Protein AF-A0A1M3BFZ7-F1 (afdb_monomer)

Structure (mmCIF, N/CA/C/O backbone):
data_AF-A0A1M3BFZ7-F1
#
_entry.id   AF-A0A1M3BFZ7-F1
#
loop_
_atom_site.group_PDB
_atom_site.id
_atom_site.type_symbol
_atom_site.label_atom_id
_atom_site.label_alt_id
_atom_site.label_comp_id
_atom_site.label_asym_id
_atom_site.label_entity_id
_atom_site.label_seq_id
_atom_site.pdbx_PDB_ins_code
_atom_site.Cartn_x
_atom_site.Cartn_y
_atom_site.Cartn_z
_atom_site.occupancy
_atom_site.B_iso_or_equiv
_atom_site.auth_seq_id
_atom_site.auth_comp_id
_atom_site.auth_asym_id
_atom_site.auth_atom_id
_atom_site.pdbx_PDB_model_num
ATOM 1 N N . ARG A 1 1 ? 10.082 26.005 -21.764 1.00 40.81 1 ARG A N 1
ATOM 2 C CA . ARG A 1 1 ? 9.201 24.946 -21.207 1.00 40.81 1 ARG A CA 1
ATOM 3 C C . ARG A 1 1 ? 9.439 24.890 -19.702 1.00 40.81 1 ARG A C 1
ATOM 5 O O . ARG A 1 1 ? 10.528 24.507 -19.301 1.00 40.81 1 ARG A O 1
ATOM 12 N N . ARG A 1 2 ? 8.501 25.383 -18.883 1.00 34.00 2 ARG A N 1
ATOM 13 C CA . ARG A 1 2 ? 8.658 25.420 -17.419 1.00 34.00 2 ARG A CA 1
ATOM 14 C C . ARG A 1 2 ? 8.640 23.990 -16.879 1.00 34.00 2 ARG A C 1
ATOM 16 O O . ARG A 1 2 ? 7.685 23.258 -17.112 1.00 34.00 2 ARG A O 1
ATOM 23 N N . SER A 1 3 ? 9.724 23.614 -16.208 1.00 42.06 3 SER A N 1
ATOM 24 C CA . SER A 1 3 ? 9.831 22.397 -15.410 1.00 42.06 3 SER A CA 1
ATOM 25 C C . SER A 1 3 ? 8.691 22.376 -14.396 1.00 42.06 3 SER A C 1
ATOM 27 O O . SER A 1 3 ? 8.677 23.177 -13.463 1.00 42.06 3 SER A O 1
ATOM 29 N N . ILE A 1 4 ? 7.732 21.474 -14.592 1.00 44.31 4 ILE A N 1
ATOM 30 C CA . ILE A 1 4 ? 6.738 21.133 -13.578 1.00 44.31 4 ILE A CA 1
ATOM 31 C C . ILE A 1 4 ? 7.510 20.354 -12.506 1.00 44.31 4 ILE A C 1
ATOM 33 O O . ILE A 1 4 ? 7.752 19.156 -12.645 1.00 44.31 4 ILE A O 1
ATOM 37 N N . GLY A 1 5 ? 8.013 21.060 -11.493 1.00 44.28 5 GLY A N 1
ATOM 38 C CA . GLY A 1 5 ? 8.646 20.438 -10.333 1.00 44.28 5 GLY A CA 1
ATOM 39 C C . GLY A 1 5 ? 7.666 19.506 -9.618 1.00 44.28 5 GLY A C 1
ATOM 40 O O . GLY A 1 5 ? 6.473 19.798 -9.611 1.00 44.28 5 GLY A O 1
ATOM 41 N N . ALA A 1 6 ? 8.192 18.406 -9.058 1.00 53.94 6 ALA A N 1
ATOM 42 C CA . ALA A 1 6 ? 7.614 17.427 -8.111 1.00 53.94 6 ALA A CA 1
ATOM 43 C C . ALA A 1 6 ? 6.190 16.863 -8.342 1.00 53.94 6 ALA A C 1
ATOM 45 O O . ALA A 1 6 ? 5.826 15.870 -7.722 1.00 53.94 6 ALA A O 1
ATOM 46 N N . THR A 1 7 ? 5.395 17.428 -9.242 1.00 63.97 7 THR A N 1
ATOM 47 C CA . THR A 1 7 ? 3.999 17.070 -9.471 1.00 63.97 7 THR A CA 1
ATOM 48 C C . THR A 1 7 ? 3.962 15.966 -10.513 1.00 63.97 7 THR A C 1
ATOM 50 O O . THR A 1 7 ? 4.558 16.087 -11.590 1.00 63.97 7 THR A O 1
ATOM 53 N N . ARG A 1 8 ? 3.300 14.858 -10.180 1.00 74.88 8 ARG A N 1
ATOM 54 C CA . ARG A 1 8 ? 3.111 13.748 -11.110 1.00 74.88 8 ARG A CA 1
ATOM 55 C C . ARG A 1 8 ? 2.269 14.241 -12.286 1.00 74.88 8 ARG A C 1
ATOM 57 O O . ARG A 1 8 ? 1.226 14.854 -12.087 1.00 74.88 8 ARG A O 1
ATOM 64 N N . ASN A 1 9 ? 2.727 14.012 -13.518 1.00 86.31 9 ASN A N 1
ATOM 65 C CA . ASN A 1 9 ? 1.837 14.170 -14.667 1.00 86.31 9 ASN A CA 1
ATOM 66 C C . ASN A 1 9 ? 0.818 13.020 -14.590 1.00 86.31 9 ASN A C 1
ATOM 68 O O . ASN A 1 9 ? 1.262 11.872 -14.693 1.00 86.31 9 ASN A O 1
ATOM 72 N N . PRO A 1 10 ? -0.496 13.288 -14.457 1.00 85.75 10 PRO A N 1
ATOM 73 C CA . PRO A 1 10 ? -1.494 12.240 -14.246 1.00 85.75 10 PRO A CA 1
ATOM 74 C C . PRO A 1 10 ? -1.490 11.164 -15.337 1.00 85.75 10 PRO A C 1
ATOM 76 O O . PRO A 1 10 ? -1.639 9.982 -15.045 1.00 85.75 10 PRO A O 1
ATOM 79 N N . ALA A 1 11 ? -1.255 11.550 -16.596 1.00 87.31 11 ALA A N 1
ATOM 80 C CA . ALA A 1 11 ? -1.218 10.604 -17.711 1.00 87.31 11 ALA A CA 1
ATOM 81 C C . ALA A 1 11 ? -0.006 9.664 -17.623 1.00 87.31 11 ALA A C 1
ATOM 83 O O . ALA A 1 11 ? -0.121 8.460 -17.842 1.00 87.31 11 ALA A O 1
ATOM 84 N N . SER A 1 12 ? 1.163 10.204 -17.273 1.00 88.88 12 SER A N 1
ATOM 85 C CA . SER A 1 12 ? 2.378 9.405 -17.097 1.00 88.88 12 SER A CA 1
ATOM 86 C C . SER A 1 12 ? 2.302 8.525 -15.853 1.00 88.88 12 SER A C 1
ATOM 88 O O . SER A 1 12 ? 2.767 7.391 -15.883 1.00 88.88 12 SER A O 1
ATOM 90 N N . GLU A 1 13 ? 1.717 9.032 -14.771 1.00 91.31 13 GLU A N 1
ATOM 91 C CA . GLU A 1 13 ? 1.480 8.259 -13.556 1.00 91.31 13 GLU A CA 1
ATOM 92 C C . GLU A 1 13 ? 0.566 7.065 -13.832 1.00 91.31 13 GLU A C 1
ATOM 94 O O . GLU A 1 13 ? 0.951 5.930 -13.555 1.00 91.31 13 GLU A O 1
ATOM 99 N N . ALA A 1 14 ? -0.587 7.302 -14.463 1.00 90.88 14 ALA A N 1
ATOM 100 C CA . ALA A 1 14 ? -1.514 6.245 -14.846 1.00 90.88 14 ALA A CA 1
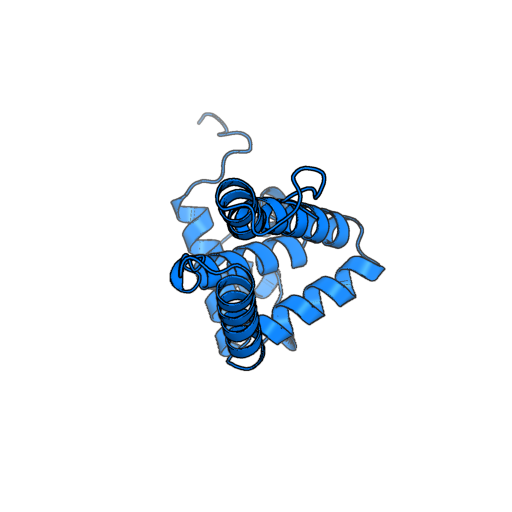ATOM 101 C C . ALA A 1 14 ? -0.856 5.211 -15.775 1.00 90.88 14 ALA A C 1
ATOM 103 O O . ALA A 1 14 ? -1.015 4.010 -15.564 1.00 90.88 14 ALA A O 1
ATOM 104 N N . ALA A 1 15 ? -0.061 5.654 -16.757 1.00 93.38 15 ALA A N 1
ATOM 105 C CA . ALA A 1 15 ? 0.661 4.755 -17.658 1.00 93.38 15 ALA A CA 1
ATOM 106 C C . ALA A 1 15 ? 1.687 3.876 -16.922 1.00 93.38 15 ALA A C 1
ATOM 108 O O . ALA A 1 15 ? 1.803 2.685 -17.216 1.00 93.38 15 ALA A O 1
ATOM 109 N N . ILE A 1 16 ? 2.417 4.436 -15.952 1.00 95.62 16 ILE A N 1
ATOM 110 C CA . ILE A 1 16 ? 3.403 3.690 -15.161 1.00 95.62 16 ILE A CA 1
ATOM 111 C C . ILE A 1 16 ? 2.710 2.700 -14.221 1.00 95.62 16 ILE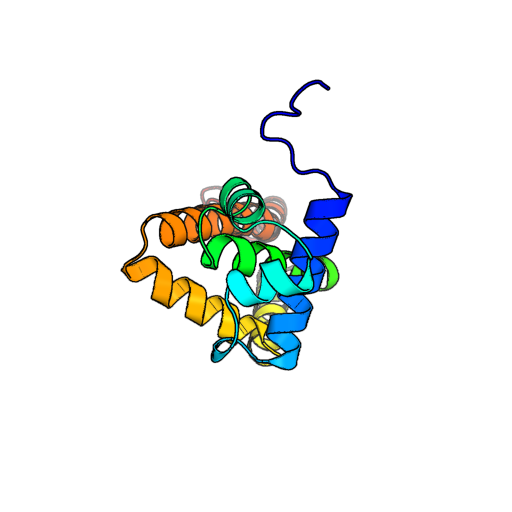 A C 1
ATOM 113 O O . ILE A 1 16 ? 3.141 1.550 -14.144 1.00 95.62 16 ILE A O 1
ATOM 117 N N . LEU A 1 17 ? 1.621 3.099 -13.559 1.00 94.88 17 LEU A N 1
ATOM 118 C CA . LEU A 1 17 ? 0.846 2.205 -12.694 1.00 94.88 17 LEU A CA 1
ATOM 119 C C . LEU A 1 17 ? 0.213 1.056 -13.488 1.00 94.88 17 LEU A C 1
ATOM 121 O O . LEU A 1 17 ? 0.332 -0.096 -13.077 1.00 94.88 17 LEU A O 1
ATOM 125 N N . ALA A 1 18 ? -0.370 1.337 -14.657 1.00 94.44 18 ALA A N 1
ATOM 126 C CA . ALA A 1 18 ? -0.926 0.312 -15.541 1.00 94.44 18 ALA A CA 1
ATOM 127 C C . ALA A 1 18 ? 0.157 -0.651 -16.061 1.00 94.44 18 ALA A C 1
ATOM 129 O O . ALA A 1 18 ? -0.045 -1.864 -16.118 1.00 94.44 18 ALA A O 1
ATOM 130 N N . ALA A 1 19 ? 1.339 -0.132 -16.405 1.00 96.50 19 ALA A N 1
ATOM 131 C CA . ALA A 1 19 ? 2.470 -0.960 -16.804 1.00 96.50 19 ALA A CA 1
ATOM 132 C C . ALA A 1 19 ? 2.977 -1.841 -15.654 1.00 96.50 19 ALA A C 1
ATOM 134 O O . ALA A 1 19 ? 3.263 -3.017 -15.870 1.00 96.50 19 ALA A O 1
ATOM 135 N N . ALA A 1 20 ? 3.070 -1.294 -14.442 1.00 95.88 20 ALA A N 1
ATOM 136 C CA . ALA A 1 20 ? 3.466 -2.029 -13.247 1.00 95.88 20 ALA A CA 1
ATOM 137 C C . ALA A 1 20 ? 2.471 -3.145 -12.913 1.00 95.88 20 ALA A C 1
ATOM 139 O O . ALA A 1 20 ? 2.870 -4.285 -12.680 1.00 95.88 20 ALA A O 1
ATOM 140 N N . GLU A 1 21 ? 1.178 -2.846 -12.968 1.00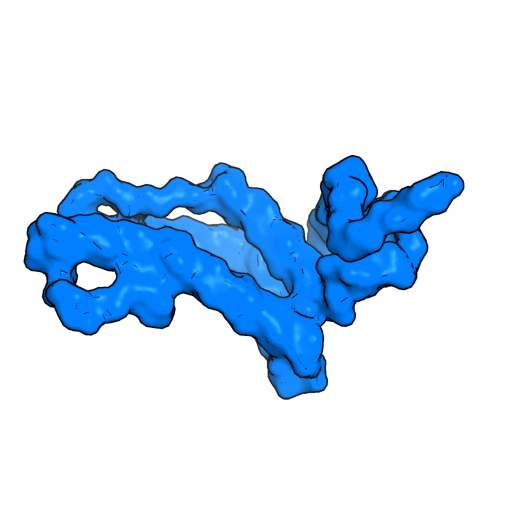 93.56 21 GLU A N 1
ATOM 141 C CA . GLU A 1 21 ? 0.123 -3.840 -12.821 1.00 93.56 21 GLU A CA 1
ATOM 142 C C . GLU A 1 21 ? 0.244 -4.963 -13.855 1.00 93.56 21 GLU A C 1
ATOM 144 O O . GLU A 1 21 ? 0.239 -6.135 -13.479 1.00 93.56 21 GLU A O 1
ATOM 149 N N . ALA A 1 22 ? 0.417 -4.627 -15.133 1.00 94.00 22 ALA A N 1
ATOM 150 C CA . ALA A 1 22 ? 0.557 -5.629 -16.181 1.00 94.00 22 ALA A CA 1
ATOM 151 C C . ALA A 1 22 ? 1.798 -6.514 -15.980 1.00 94.00 22 ALA A C 1
ATOM 153 O O . ALA A 1 22 ? 1.698 -7.732 -16.085 1.00 94.00 22 ALA A O 1
ATOM 154 N N . VAL A 1 23 ? 2.946 -5.934 -15.612 1.00 95.25 23 VAL A N 1
ATOM 155 C CA . VAL A 1 23 ? 4.162 -6.705 -15.290 1.00 95.25 23 VAL A CA 1
ATOM 156 C C . VAL A 1 23 ? 3.912 -7.668 -14.129 1.00 95.25 23 VAL A C 1
ATOM 158 O O . VAL A 1 23 ? 4.358 -8.812 -14.182 1.00 95.25 23 VAL A O 1
ATOM 161 N N . LEU A 1 24 ? 3.189 -7.223 -13.099 1.00 93.12 24 LEU A N 1
ATOM 162 C CA . LEU A 1 24 ? 2.860 -8.043 -11.937 1.00 93.12 24 LEU A CA 1
ATOM 163 C C . LEU A 1 24 ? 1.893 -9.188 -12.279 1.00 93.12 24 LEU A C 1
ATOM 165 O O . LEU A 1 24 ? 2.010 -10.267 -11.704 1.00 93.12 24 LEU A O 1
ATOM 169 N N . VAL A 1 25 ? 0.933 -8.957 -13.178 1.00 90.56 25 VAL A N 1
ATOM 170 C CA . VAL A 1 25 ? -0.013 -9.987 -13.641 1.00 90.56 25 VAL A CA 1
ATOM 171 C C . VAL A 1 25 ? 0.680 -11.004 -14.547 1.00 90.56 25 VAL A C 1
ATOM 173 O O . VAL A 1 25 ? 0.482 -12.199 -14.368 1.00 90.56 25 VAL A O 1
ATOM 176 N N . GLU A 1 26 ? 1.510 -10.542 -15.483 1.00 92.81 26 GLU A N 1
ATOM 177 C CA . GLU A 1 26 ? 2.175 -11.397 -16.474 1.00 92.81 26 GLU A CA 1
ATOM 178 C C . GLU A 1 26 ? 3.317 -12.224 -15.865 1.00 92.81 26 GLU A C 1
ATOM 180 O O . GLU A 1 26 ? 3.461 -13.399 -16.184 1.00 92.81 26 GLU A O 1
ATOM 185 N N . ASN A 1 27 ? 4.122 -11.628 -14.978 1.00 90.62 27 ASN A N 1
ATOM 186 C CA . ASN A 1 27 ? 5.381 -12.229 -14.512 1.00 90.62 27 ASN A CA 1
ATOM 187 C C . ASN A 1 27 ? 5.407 -12.516 -13.001 1.00 90.62 27 ASN A C 1
ATOM 189 O O . ASN A 1 27 ? 6.417 -12.981 -12.464 1.00 90.62 27 ASN A O 1
ATOM 193 N N . GLY A 1 28 ? 4.319 -12.211 -12.290 1.00 90.06 28 GLY A N 1
ATOM 194 C CA . GLY A 1 28 ? 4.256 -12.325 -10.838 1.00 90.06 28 GLY A CA 1
ATOM 195 C C . GLY A 1 28 ? 5.217 -11.377 -10.112 1.00 90.06 28 GLY A C 1
ATOM 196 O O . GLY A 1 28 ? 5.866 -10.511 -10.697 1.00 90.06 28 GLY A O 1
ATOM 197 N N . ILE A 1 29 ? 5.319 -11.548 -8.790 1.00 92.44 29 ILE A N 1
ATOM 198 C CA . ILE A 1 29 ? 6.191 -10.707 -7.956 1.00 92.44 29 ILE A CA 1
ATOM 199 C C . ILE A 1 29 ? 7.684 -10.958 -8.216 1.00 92.44 29 ILE A C 1
ATOM 201 O O . ILE A 1 29 ? 8.483 -10.036 -8.095 1.00 92.44 29 ILE A O 1
ATOM 205 N N . GLY A 1 30 ? 8.062 -12.185 -8.596 1.00 90.06 30 GLY A N 1
ATOM 206 C CA . GLY A 1 30 ? 9.456 -12.552 -8.868 1.00 90.06 30 GLY A CA 1
ATOM 207 C C . GLY A 1 30 ? 10.015 -11.921 -10.146 1.00 90.06 30 GLY A C 1
ATOM 208 O O . GLY A 1 30 ? 11.198 -11.607 -10.198 1.00 90.06 30 GLY A O 1
ATOM 209 N N . GLY A 1 31 ? 9.166 -11.688 -11.153 1.00 90.38 31 GLY A N 1
ATOM 210 C CA . GLY A 1 31 ? 9.541 -11.009 -12.397 1.00 90.38 31 GLY A CA 1
ATOM 211 C C . GLY A 1 31 ? 9.317 -9.493 -12.388 1.00 90.38 31 GLY A C 1
ATOM 212 O O . GLY A 1 31 ? 9.490 -8.844 -13.420 1.00 90.38 31 GLY A O 1
ATOM 213 N N . PHE A 1 32 ? 8.904 -8.913 -11.258 1.00 95.50 32 PHE A N 1
ATOM 214 C CA . PHE A 1 32 ? 8.639 -7.482 -11.159 1.00 95.50 32 PHE A CA 1
ATOM 215 C C . PHE A 1 32 ? 9.934 -6.686 -10.954 1.00 95.50 32 PHE A C 1
ATOM 217 O O . PHE A 1 32 ? 10.632 -6.872 -9.959 1.00 95.50 32 PHE A O 1
ATOM 224 N N . SER A 1 33 ? 10.215 -5.741 -11.855 1.00 96.00 33 SER A N 1
ATOM 225 C CA . SER A 1 33 ? 11.349 -4.817 -11.742 1.00 96.00 33 SER A CA 1
ATOM 226 C C . SER A 1 33 ? 11.026 -3.437 -12.311 1.00 96.00 33 SER A C 1
ATOM 228 O O . SER A 1 33 ? 10.193 -3.297 -13.211 1.00 96.00 33 SER A O 1
ATOM 230 N N . ILE A 1 34 ? 11.719 -2.402 -11.825 1.00 96.88 34 ILE A N 1
ATOM 231 C CA . ILE A 1 34 ? 11.576 -1.034 -12.349 1.00 96.88 34 ILE A CA 1
ATOM 232 C C . ILE A 1 34 ? 11.975 -0.968 -13.829 1.00 96.88 34 ILE A C 1
ATOM 234 O O . ILE A 1 34 ? 11.374 -0.218 -14.591 1.00 96.88 34 ILE A O 1
ATOM 238 N N . GLU A 1 35 ? 12.936 -1.776 -14.268 1.00 96.50 35 GLU A N 1
ATOM 239 C CA . GLU A 1 35 ? 13.349 -1.914 -15.665 1.00 96.50 35 GLU A CA 1
ATOM 240 C C . GLU A 1 35 ? 12.213 -2.445 -16.542 1.00 96.50 35 GLU A C 1
ATOM 242 O O . GLU A 1 35 ? 11.944 -1.891 -17.612 1.00 96.50 35 GLU A O 1
ATOM 247 N N . ALA A 1 36 ? 11.528 -3.503 -16.093 1.00 97.00 36 ALA A N 1
ATOM 248 C CA . ALA A 1 36 ? 10.396 -4.073 -16.814 1.00 97.00 36 ALA A CA 1
ATOM 249 C C . ALA A 1 36 ? 9.253 -3.057 -16.931 1.00 97.00 36 ALA A C 1
ATOM 251 O O . ALA A 1 36 ? 8.689 -2.887 -18.015 1.00 97.00 36 ALA A O 1
ATOM 252 N N . VAL A 1 37 ? 8.973 -2.324 -15.847 1.00 97.44 37 VAL A N 1
ATOM 253 C CA . VAL A 1 37 ? 7.967 -1.255 -15.842 1.00 97.44 37 VAL A CA 1
ATOM 254 C C . VAL A 1 37 ? 8.368 -0.104 -16.761 1.00 97.44 37 VAL A C 1
ATOM 256 O O . VAL A 1 37 ? 7.566 0.305 -17.593 1.00 97.44 37 VAL A O 1
ATOM 259 N N . ALA A 1 38 ? 9.604 0.390 -16.670 1.00 96.56 38 ALA A N 1
ATOM 260 C CA . ALA A 1 38 ? 10.128 1.470 -17.508 1.00 96.56 38 ALA A CA 1
ATOM 261 C C . ALA A 1 38 ? 9.996 1.144 -18.998 1.00 96.56 38 ALA A C 1
ATOM 263 O O . ALA A 1 38 ? 9.465 1.943 -19.774 1.00 96.56 38 ALA A O 1
ATOM 264 N N . ARG A 1 39 ? 10.412 -0.068 -19.382 1.00 96.62 39 ARG A N 1
ATOM 265 C CA . ARG A 1 39 ? 10.311 -0.573 -20.753 1.00 96.62 39 ARG A CA 1
ATOM 266 C C . ARG A 1 39 ? 8.862 -0.614 -21.232 1.00 96.62 39 ARG A C 1
ATOM 268 O O . ARG A 1 39 ? 8.583 -0.173 -22.343 1.00 96.62 39 ARG A O 1
ATOM 275 N N . ARG A 1 40 ? 7.940 -1.108 -20.401 1.00 96.62 40 ARG A N 1
ATOM 276 C CA . ARG A 1 40 ? 6.522 -1.230 -20.765 1.00 96.62 40 ARG A CA 1
ATOM 277 C C . ARG A 1 40 ? 5.801 0.119 -20.811 1.00 96.62 40 ARG A C 1
ATOM 279 O O . ARG A 1 40 ? 5.060 0.373 -21.753 1.00 96.62 40 ARG A O 1
ATOM 286 N N . ALA A 1 41 ? 6.052 0.993 -19.841 1.00 95.56 41 ALA A N 1
ATOM 287 C CA . ALA A 1 41 ? 5.466 2.332 -19.761 1.00 95.56 41 ALA A CA 1
ATOM 288 C C . ALA A 1 41 ? 6.083 3.326 -20.759 1.00 95.56 41 ALA A C 1
ATOM 290 O O . ALA A 1 41 ? 5.597 4.449 -20.875 1.00 95.56 41 ALA A O 1
ATOM 291 N N . ARG A 1 42 ? 7.180 2.947 -21.438 1.00 94.38 42 ARG A N 1
ATOM 292 C CA . ARG A 1 42 ? 8.027 3.850 -22.238 1.00 94.38 42 ARG A CA 1
ATOM 293 C C . ARG A 1 42 ? 8.460 5.082 -21.431 1.00 94.38 42 ARG A C 1
ATOM 295 O O . ARG A 1 42 ? 8.527 6.194 -21.950 1.00 94.38 42 ARG A O 1
ATOM 302 N N . ALA A 1 43 ? 8.749 4.870 -20.148 1.00 94.38 43 ALA A N 1
ATOM 303 C CA . ALA A 1 43 ? 9.169 5.901 -19.210 1.00 94.38 43 ALA A CA 1
ATOM 304 C C . ALA A 1 43 ? 10.648 5.720 -18.854 1.00 94.38 43 ALA A C 1
ATOM 306 O O . ALA A 1 43 ? 11.139 4.600 -18.729 1.00 94.38 43 ALA A O 1
ATOM 307 N N . GLY A 1 44 ? 11.371 6.820 -18.650 1.00 94.56 44 GLY A N 1
ATOM 308 C CA . GLY A 1 44 ? 12.743 6.747 -18.154 1.00 94.56 44 GLY A CA 1
ATOM 309 C C . GLY A 1 44 ? 12.775 6.287 -16.694 1.00 94.56 44 GLY A C 1
ATOM 310 O O . GLY A 1 44 ? 12.007 6.793 -15.874 1.00 94.56 44 GLY A O 1
ATOM 311 N N . LYS A 1 45 ? 13.716 5.403 -16.332 1.00 94.81 45 LYS A N 1
ATOM 312 C CA . LYS A 1 45 ? 13.953 5.019 -14.925 1.00 94.81 45 LYS A CA 1
ATOM 313 C C . LYS A 1 45 ? 14.079 6.232 -13.985 1.00 94.81 45 LYS A C 1
ATOM 315 O O . LYS A 1 45 ? 13.437 6.202 -12.938 1.00 94.81 45 LYS A O 1
ATOM 320 N N . PRO A 1 46 ? 14.793 7.327 -14.339 1.00 93.94 46 PRO A N 1
ATOM 321 C CA . PRO A 1 46 ? 14.852 8.515 -13.483 1.00 93.94 46 PRO A CA 1
ATOM 322 C C . PRO A 1 46 ? 13.482 9.157 -13.227 1.00 93.94 46 PRO A C 1
ATOM 324 O O . PRO A 1 46 ? 13.242 9.693 -12.152 1.00 93.94 4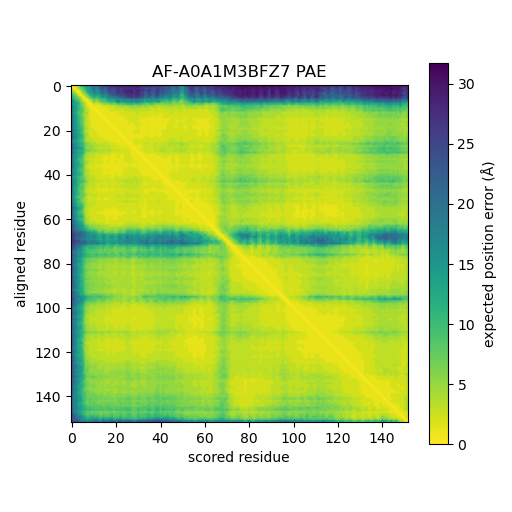6 PRO A O 1
ATOM 327 N N . THR A 1 47 ? 12.559 9.090 -14.193 1.00 91.62 47 THR A N 1
ATOM 328 C CA . THR A 1 47 ? 11.182 9.578 -14.018 1.00 91.62 47 THR A CA 1
ATOM 329 C C . THR A 1 47 ? 10.416 8.731 -13.009 1.00 91.62 47 THR A C 1
ATOM 331 O O . THR A 1 47 ? 9.720 9.296 -12.171 1.00 91.62 47 THR A O 1
ATOM 334 N N . ILE A 1 48 ? 10.580 7.404 -13.058 1.00 94.75 48 ILE A N 1
ATOM 335 C CA . ILE A 1 48 ? 9.952 6.485 -12.102 1.00 94.75 48 ILE A CA 1
ATOM 336 C C . ILE A 1 48 ? 10.527 6.711 -10.704 1.00 94.75 48 ILE A C 1
ATOM 338 O O . ILE A 1 48 ? 9.763 6.989 -9.789 1.00 94.75 48 ILE A O 1
ATOM 342 N N . TYR A 1 49 ? 11.853 6.695 -10.537 1.00 93.94 49 TYR A N 1
ATOM 343 C CA . TYR A 1 49 ? 12.477 6.884 -9.221 1.00 93.94 49 TYR A CA 1
ATOM 344 C C . TYR A 1 49 ? 12.163 8.238 -8.581 1.00 93.94 49 TYR A C 1
ATOM 346 O O . TYR A 1 49 ? 12.043 8.335 -7.364 1.00 93.94 49 TYR A O 1
ATOM 354 N N . ARG A 1 50 ? 11.963 9.284 -9.391 1.00 90.69 50 ARG A N 1
ATOM 355 C CA . ARG A 1 50 ? 11.542 10.598 -8.892 1.00 90.69 50 ARG A CA 1
ATOM 356 C C . ARG A 1 50 ? 10.169 10.566 -8.211 1.00 90.69 50 ARG A C 1
ATOM 358 O O . ARG A 1 50 ? 9.924 11.378 -7.328 1.00 90.69 50 ARG A O 1
ATOM 365 N N . TRP A 1 51 ? 9.261 9.693 -8.646 1.00 91.69 51 TRP A N 1
ATOM 366 C CA . TRP A 1 51 ? 7.901 9.586 -8.098 1.00 91.69 51 TRP A CA 1
ATOM 367 C C . TRP A 1 51 ? 7.729 8.414 -7.132 1.00 91.69 51 TRP A C 1
ATOM 369 O O . TRP A 1 51 ? 6.890 8.491 -6.235 1.00 91.69 51 TRP A O 1
ATOM 379 N N . TRP A 1 52 ? 8.528 7.365 -7.309 1.00 95.62 52 TRP A N 1
ATOM 380 C CA . TRP A 1 52 ? 8.575 6.163 -6.489 1.00 95.62 52 TRP A CA 1
ATOM 381 C C . TRP A 1 52 ? 10.035 5.867 -6.141 1.00 95.62 52 TRP A C 1
ATOM 383 O O . TRP A 1 52 ? 10.719 5.188 -6.909 1.00 95.62 52 TRP A O 1
ATOM 393 N N . PRO A 1 53 ? 10.531 6.364 -4.996 1.00 93.69 53 PRO A N 1
ATOM 394 C CA . PRO A 1 53 ? 11.950 6.273 -4.644 1.00 93.69 53 PRO A CA 1
ATOM 395 C C . PRO A 1 53 ? 12.442 4.831 -4.453 1.00 93.69 53 PRO A C 1
ATOM 397 O O . PRO A 1 53 ? 13.641 4.583 -4.481 1.00 93.69 53 PRO A O 1
ATOM 400 N N . SER A 1 54 ? 11.531 3.866 -4.310 1.00 95.62 54 SER A N 1
ATOM 401 C CA . SER A 1 54 ? 11.841 2.441 -4.227 1.00 95.62 54 SER A CA 1
ATOM 402 C C . SER A 1 54 ? 10.855 1.605 -5.045 1.00 95.62 54 SER A C 1
ATOM 404 O O . SER A 1 54 ? 9.723 2.018 -5.314 1.00 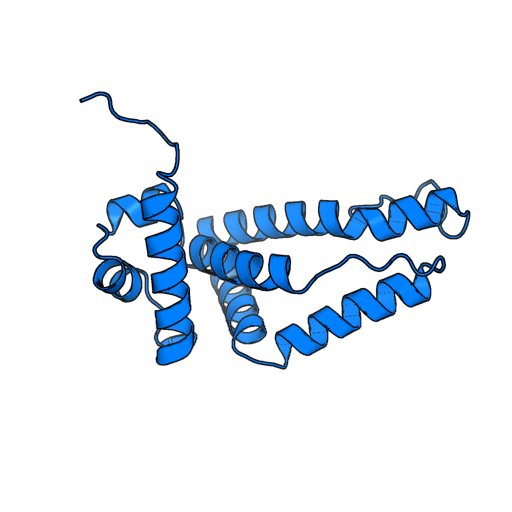95.62 54 SER A O 1
ATOM 406 N N . GLN A 1 55 ? 11.254 0.375 -5.388 1.00 95.88 55 GLN A N 1
ATOM 407 C CA . GLN A 1 55 ? 10.335 -0.609 -5.973 1.00 95.88 55 GLN A CA 1
ATOM 408 C C . GLN A 1 55 ? 9.124 -0.855 -5.061 1.00 95.88 55 GLN A C 1
ATOM 410 O O . GLN A 1 55 ? 8.006 -1.021 -5.546 1.00 95.88 55 GLN A O 1
ATOM 415 N N . ALA A 1 56 ? 9.341 -0.842 -3.742 1.00 96.69 56 ALA A N 1
ATOM 416 C CA . ALA A 1 56 ? 8.286 -0.988 -2.750 1.00 96.69 56 ALA A CA 1
ATOM 417 C C . ALA A 1 56 ? 7.261 0.154 -2.814 1.00 96.69 56 ALA A C 1
ATOM 419 O O . ALA A 1 56 ? 6.066 -0.116 -2.730 1.00 96.69 56 ALA A O 1
ATOM 420 N N . ALA A 1 57 ? 7.698 1.400 -3.030 1.00 96.12 57 ALA A N 1
ATOM 421 C CA . ALA A 1 57 ? 6.792 2.536 -3.186 1.00 96.12 57 ALA A CA 1
ATOM 422 C C . ALA A 1 57 ? 5.851 2.360 -4.390 1.00 96.12 57 ALA A C 1
ATOM 424 O O . ALA A 1 57 ? 4.646 2.553 -4.263 1.00 96.12 57 ALA A O 1
ATOM 425 N N . LEU A 1 58 ? 6.376 1.929 -5.543 1.00 96.25 58 LEU A N 1
ATOM 426 C CA . LEU A 1 58 ? 5.550 1.667 -6.727 1.00 96.25 58 LEU A CA 1
ATOM 427 C C . LEU A 1 58 ? 4.585 0.495 -6.505 1.00 96.25 58 LEU A C 1
ATOM 429 O O . LEU A 1 58 ? 3.412 0.569 -6.866 1.00 96.25 58 LEU A O 1
ATOM 433 N N . LEU A 1 59 ? 5.067 -0.583 -5.885 1.00 95.62 59 LEU A N 1
ATOM 434 C CA . LEU A 1 59 ? 4.247 -1.747 -5.558 1.00 95.62 59 LEU A CA 1
ATOM 435 C C . LEU A 1 59 ? 3.101 -1.405 -4.597 1.00 95.62 59 LEU A C 1
ATOM 437 O O . LEU A 1 59 ? 2.003 -1.935 -4.760 1.00 95.62 59 LEU A O 1
ATOM 441 N N . LEU A 1 60 ? 3.333 -0.527 -3.618 1.00 94.56 60 LEU A N 1
ATOM 442 C CA . LEU A 1 60 ? 2.304 -0.070 -2.683 1.00 94.56 60 LEU A CA 1
ATOM 443 C C . LEU A 1 60 ? 1.233 0.782 -3.370 1.00 94.56 60 LEU A C 1
ATOM 445 O O . LEU A 1 60 ? 0.057 0.591 -3.066 1.00 94.56 60 LEU A O 1
ATOM 449 N N . ASP A 1 61 ? 1.601 1.636 -4.328 1.00 92.38 61 ASP A N 1
ATOM 450 C CA . ASP A 1 61 ? 0.623 2.404 -5.111 1.00 92.38 61 ASP A CA 1
ATOM 451 C C . ASP A 1 61 ? -0.234 1.484 -6.000 1.00 92.38 61 ASP A C 1
ATOM 453 O O . ASP A 1 61 ? -1.459 1.614 -6.014 1.00 92.38 61 ASP A O 1
ATOM 457 N N . VAL A 1 62 ? 0.370 0.490 -6.669 1.00 91.44 62 VAL A N 1
ATOM 458 C CA . VAL A 1 62 ? -0.367 -0.540 -7.438 1.00 91.44 62 VAL A CA 1
ATOM 459 C C . VAL A 1 62 ? -1.274 -1.374 -6.528 1.00 91.44 62 VAL A C 1
ATOM 461 O O . VAL A 1 62 ? -2.405 -1.716 -6.868 1.00 91.44 62 VAL A O 1
ATOM 464 N N . TYR A 1 63 ? -0.798 -1.716 -5.336 1.00 88.25 63 TYR A N 1
ATOM 465 C CA . TYR A 1 63 ? -1.588 -2.448 -4.355 1.00 88.25 63 TYR A CA 1
ATOM 466 C C . TYR A 1 63 ? -2.754 -1.609 -3.813 1.00 88.25 63 TYR A C 1
ATOM 468 O O . TYR A 1 63 ? -3.857 -2.130 -3.635 1.00 88.25 63 TYR A O 1
ATOM 476 N N . HIS A 1 64 ? -2.546 -0.313 -3.576 1.00 83.38 64 HIS A N 1
ATOM 477 C CA . HIS A 1 64 ? -3.588 0.595 -3.109 1.00 83.38 64 HIS A CA 1
ATOM 478 C C . HIS A 1 64 ? -4.636 0.879 -4.196 1.00 83.38 64 HIS A C 1
ATOM 480 O O . HIS A 1 64 ? -5.828 0.867 -3.886 1.00 83.38 64 HIS A O 1
ATOM 486 N N . SER A 1 65 ? -4.243 1.056 -5.463 1.00 77.88 65 SER A N 1
ATOM 487 C CA . SER A 1 65 ? -5.189 1.300 -6.565 1.00 77.88 65 SER A CA 1
ATOM 488 C C . SER A 1 65 ? -6.211 0.164 -6.710 1.00 77.88 65 SER A C 1
ATOM 490 O O . SER A 1 65 ? -7.409 0.427 -6.806 1.00 77.88 65 SER A O 1
ATOM 492 N N . ARG A 1 66 ? -5.773 -1.096 -6.581 1.00 69.94 66 ARG A N 1
ATOM 493 C CA . ARG A 1 66 ? -6.659 -2.276 -6.549 1.00 69.94 66 ARG A CA 1
ATOM 494 C C . ARG A 1 66 ? -7.615 -2.274 -5.360 1.00 69.94 66 ARG A C 1
ATOM 496 O O . ARG A 1 66 ? -8.776 -2.667 -5.477 1.00 69.94 66 ARG A O 1
ATOM 503 N N . LYS A 1 67 ? -7.138 -1.821 -4.199 1.00 63.72 67 LYS A N 1
ATOM 504 C CA . LYS A 1 67 ? -7.941 -1.768 -2.973 1.00 63.72 67 LYS A CA 1
ATOM 505 C C . LYS A 1 67 ? -9.016 -0.696 -3.001 1.00 63.72 67 LYS A C 1
ATOM 507 O O . LYS A 1 67 ? -10.103 -0.964 -2.500 1.00 63.72 67 LYS A O 1
ATOM 512 N N . ARG A 1 68 ? -8.754 0.477 -3.585 1.00 59.59 68 ARG A N 1
ATOM 513 C CA . ARG A 1 68 ?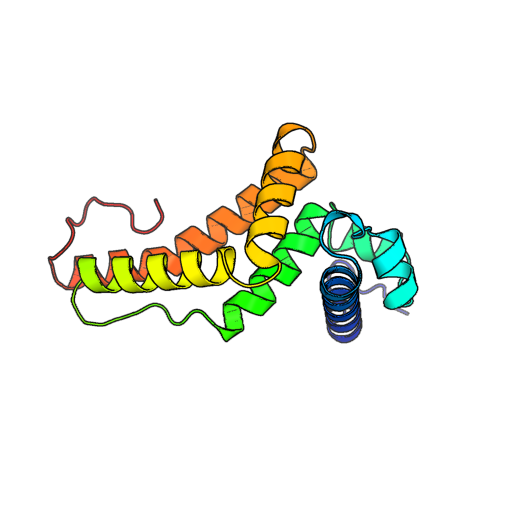 -9.759 1.552 -3.697 1.00 59.59 68 ARG A CA 1
ATOM 514 C C . ARG A 1 68 ? -11.021 1.100 -4.434 1.00 59.59 68 ARG A C 1
ATOM 516 O O . ARG A 1 68 ? -12.097 1.598 -4.140 1.00 59.59 68 ARG A O 1
ATOM 523 N N . VAL A 1 69 ? -10.894 0.134 -5.344 1.00 52.88 69 VAL A N 1
ATOM 524 C CA . VAL A 1 69 ? -12.026 -0.449 -6.081 1.00 52.88 69 VAL A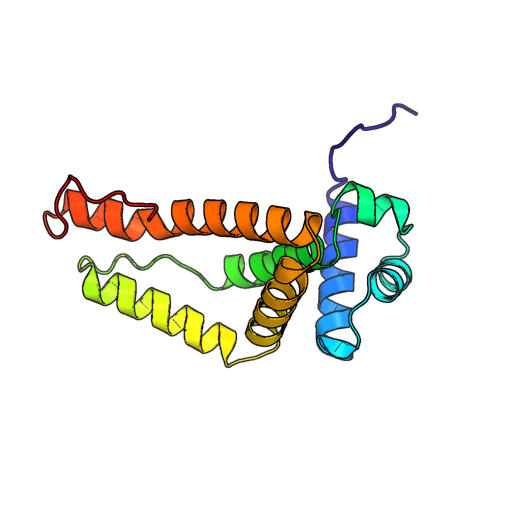 CA 1
ATOM 525 C C . VAL A 1 69 ? -12.819 -1.455 -5.229 1.00 52.88 69 VAL A C 1
ATOM 527 O O . VAL A 1 69 ? -14.000 -1.664 -5.479 1.00 52.88 69 VAL A O 1
ATOM 530 N N . SER A 1 70 ? -12.205 -2.054 -4.199 1.00 53.28 70 SER A N 1
ATOM 531 C CA . SER A 1 70 ? -12.764 -3.215 -3.477 1.00 53.28 70 SER A CA 1
ATOM 532 C C . SER A 1 70 ? -13.113 -2.963 -2.000 1.00 53.28 70 SER A C 1
ATOM 534 O O . SER A 1 70 ? -13.856 -3.743 -1.405 1.00 53.28 70 SER A O 1
ATOM 536 N N . PHE A 1 71 ? -12.583 -1.908 -1.372 1.00 60.69 71 PHE A N 1
ATOM 537 C CA . PHE A 1 71 ? -12.777 -1.638 0.058 1.00 60.69 71 PHE A CA 1
ATOM 538 C C . PHE A 1 71 ? -13.792 -0.522 0.307 1.00 60.69 71 PHE A C 1
ATOM 540 O O . PHE A 1 71 ? -13.442 0.653 0.357 1.00 60.69 71 PHE A O 1
ATOM 547 N N . VAL A 1 72 ? -15.038 -0.908 0.573 1.00 65.50 72 VAL A N 1
ATOM 548 C CA . VAL A 1 72 ? -15.986 -0.066 1.314 1.00 65.50 72 VAL A CA 1
ATOM 549 C C . VAL A 1 72 ? -15.780 -0.354 2.800 1.00 65.50 72 VAL A C 1
ATOM 551 O O . VAL A 1 72 ? -15.812 -1.516 3.207 1.00 65.50 72 VAL A O 1
ATOM 554 N N . PHE A 1 73 ? -15.536 0.673 3.618 1.00 77.88 73 PHE A N 1
ATOM 555 C CA . PHE A 1 73 ? -15.488 0.505 5.073 1.00 77.88 73 PHE A CA 1
ATOM 556 C C . PHE A 1 73 ? -16.894 0.172 5.577 1.00 77.88 73 PHE A C 1
ATOM 558 O O . PHE A 1 73 ? -17.774 1.024 5.454 1.00 77.88 73 PHE A O 1
ATOM 565 N N . PRO A 1 74 ? -17.130 -1.031 6.130 1.00 82.69 74 PRO A N 1
ATOM 566 C CA . PRO A 1 74 ? -18.467 -1.430 6.545 1.00 82.69 74 PRO A CA 1
ATOM 567 C C . PRO A 1 74 ? -19.004 -0.509 7.644 1.00 82.69 74 PRO A C 1
ATOM 569 O O . PRO A 1 74 ? -18.252 -0.071 8.518 1.00 82.69 74 PRO A O 1
ATOM 572 N N . ASP A 1 75 ? -20.300 -0.216 7.590 1.00 87.12 75 ASP A N 1
ATOM 573 C CA . ASP A 1 75 ? -21.015 0.491 8.652 1.00 87.12 75 ASP A CA 1
ATOM 574 C C . ASP A 1 75 ? -22.349 -0.201 8.936 1.00 87.12 75 ASP A C 1
ATOM 576 O O . ASP A 1 75 ? -23.432 0.296 8.647 1.00 87.12 75 ASP A O 1
ATOM 580 N N . LYS A 1 76 ? -22.258 -1.418 9.464 1.00 87.50 76 LYS A N 1
ATOM 581 C CA . LYS A 1 76 ? -23.395 -2.265 9.838 1.00 87.50 76 LYS A CA 1
ATOM 582 C C . LYS A 1 76 ? -23.983 -1.887 11.199 1.00 87.50 76 LYS A C 1
ATOM 584 O O . LYS A 1 76 ? -24.875 -2.569 11.691 1.00 87.50 76 LYS A O 1
ATOM 589 N N . GLY A 1 77 ? -23.458 -0.841 11.841 1.00 90.12 77 GLY A N 1
ATOM 590 C CA . GLY A 1 77 ? -23.893 -0.387 13.161 1.00 90.12 77 GLY A CA 1
ATOM 591 C C . GLY A 1 77 ? -23.300 -1.176 14.332 1.00 90.12 77 GLY A C 1
ATOM 592 O O . GLY A 1 77 ? -23.564 -0.824 15.478 1.00 90.12 77 GLY A O 1
ATOM 593 N N . ASN A 1 78 ? -22.467 -2.192 14.081 1.00 93.44 78 ASN A N 1
ATOM 594 C CA . ASN A 1 78 ? -21.787 -2.983 15.107 1.00 93.44 78 ASN A CA 1
ATOM 595 C C . ASN A 1 78 ? -20.288 -3.094 14.801 1.00 93.44 78 ASN A C 1
ATOM 597 O O . ASN A 1 78 ? -19.892 -3.670 13.789 1.00 93.44 78 ASN A O 1
ATOM 601 N N . VAL A 1 79 ? -19.445 -2.599 15.712 1.00 93.31 79 VAL A N 1
ATOM 602 C CA . VAL A 1 79 ? -17.984 -2.563 15.530 1.00 93.31 79 VAL A CA 1
ATOM 603 C C . VAL A 1 79 ? -17.363 -3.938 15.290 1.00 93.31 79 VAL A C 1
ATOM 605 O O . VAL A 1 79 ? -16.432 -4.064 14.497 1.00 93.31 79 VAL A O 1
ATOM 608 N N . ARG A 1 80 ? -17.875 -4.991 15.936 1.00 93.50 80 ARG A N 1
ATOM 609 C CA . ARG A 1 80 ? -17.351 -6.351 15.773 1.00 93.50 80 ARG A CA 1
ATOM 610 C C . ARG A 1 80 ? -17.641 -6.874 14.373 1.00 93.50 80 ARG A C 1
ATOM 612 O O . ARG A 1 80 ? -16.766 -7.493 13.768 1.00 93.50 80 ARG A O 1
ATOM 619 N N . ASP A 1 81 ? -18.840 -6.623 13.864 1.00 93.56 81 ASP A N 1
ATOM 620 C CA . ASP A 1 81 ? -19.241 -7.052 12.524 1.00 93.56 81 ASP A CA 1
ATOM 621 C C . ASP A 1 81 ? -18.553 -6.230 11.435 1.00 93.56 81 ASP A C 1
ATOM 623 O O . ASP A 1 81 ? -18.139 -6.793 10.417 1.00 93.56 81 ASP A O 1
ATOM 627 N N . ASP A 1 82 ? -18.347 -4.935 11.677 1.00 92.00 82 ASP A N 1
ATOM 628 C CA . ASP A 1 82 ? -17.612 -4.050 10.776 1.00 92.00 82 ASP A CA 1
ATOM 629 C C . ASP A 1 82 ? -16.139 -4.459 10.666 1.00 92.00 82 ASP A C 1
ATOM 631 O O . ASP A 1 82 ? -15.623 -4.639 9.558 1.00 92.00 82 ASP A O 1
ATOM 635 N N . LEU A 1 83 ? -15.474 -4.704 11.802 1.00 91.06 83 LEU A N 1
ATOM 636 C CA . LEU A 1 83 ? -14.099 -5.210 11.837 1.00 91.06 83 LEU A CA 1
ATOM 637 C C . LEU A 1 83 ? -13.990 -6.595 11.198 1.00 91.06 83 LEU A C 1
ATOM 639 O O . LEU A 1 83 ? -13.066 -6.841 10.422 1.00 91.06 83 LEU A O 1
ATOM 643 N N . ARG A 1 84 ? -14.938 -7.499 11.475 1.00 92.38 84 ARG A N 1
ATOM 644 C CA . ARG A 1 84 ? -14.963 -8.836 10.866 1.00 92.38 84 ARG A CA 1
ATOM 645 C C . ARG A 1 84 ? -15.082 -8.745 9.350 1.00 92.38 84 ARG A C 1
ATOM 647 O O . ARG A 1 84 ? -14.323 -9.415 8.654 1.00 92.38 84 ARG A O 1
ATOM 654 N N . ALA A 1 85 ? -16.008 -7.940 8.835 1.00 90.31 85 ALA A N 1
ATOM 655 C CA . ALA A 1 85 ? -16.206 -7.773 7.399 1.00 90.31 85 ALA A CA 1
ATOM 656 C C . ALA A 1 85 ? -14.971 -7.144 6.732 1.00 90.31 85 ALA A C 1
ATOM 658 O O . ALA A 1 85 ? -14.507 -7.643 5.705 1.00 90.31 85 ALA A O 1
ATOM 659 N N . TYR A 1 86 ? -14.388 -6.120 7.358 1.00 88.44 86 TYR A N 1
ATOM 660 C CA . TYR A 1 86 ? -13.162 -5.481 6.889 1.00 88.44 86 TYR A CA 1
ATOM 661 C C . TYR A 1 86 ? -11.978 -6.462 6.816 1.00 88.44 86 TYR A C 1
ATOM 663 O O . TYR A 1 86 ? -11.344 -6.594 5.766 1.00 88.44 86 TYR A O 1
ATOM 671 N N . LEU A 1 87 ? -11.704 -7.193 7.902 1.00 89.25 87 LEU A N 1
ATOM 672 C CA . LEU A 1 87 ? -10.611 -8.167 7.958 1.00 89.25 87 LEU A CA 1
ATOM 673 C C . LEU A 1 87 ? -10.847 -9.346 7.009 1.00 89.25 87 LEU A C 1
ATOM 675 O O . LEU A 1 87 ? -9.913 -9.791 6.350 1.00 89.25 87 LEU A O 1
ATOM 679 N N . SER A 1 88 ? -12.088 -9.820 6.884 1.00 90.31 88 SER A N 1
ATOM 680 C CA . SER A 1 88 ? -12.423 -10.913 5.962 1.00 90.31 88 SER A CA 1
ATOM 681 C C . SER A 1 88 ? -12.156 -10.518 4.510 1.00 90.31 88 SER A C 1
ATOM 683 O O . SER A 1 88 ? -11.512 -11.276 3.790 1.00 90.31 88 SER A O 1
ATOM 685 N N . SER A 1 89 ? -12.563 -9.312 4.097 1.00 86.88 89 SER A N 1
ATOM 686 C CA . SER A 1 89 ? -12.271 -8.781 2.757 1.00 86.88 89 SER A CA 1
ATOM 687 C C . SER A 1 89 ? -10.762 -8.650 2.502 1.00 86.88 89 SER A C 1
ATOM 689 O O . SER A 1 89 ? -10.260 -9.016 1.435 1.00 86.88 89 SER A O 1
ATOM 691 N N . LEU A 1 90 ? -10.000 -8.215 3.512 1.00 85.88 90 LEU A N 1
ATOM 692 C CA . LEU A 1 90 ? -8.540 -8.155 3.433 1.00 85.88 90 LEU A CA 1
ATOM 693 C C . LEU A 1 90 ? -7.897 -9.525 3.250 1.00 85.88 90 LEU A C 1
ATOM 695 O O . LEU A 1 90 ? -7.032 -9.673 2.388 1.00 85.88 90 LEU A O 1
ATOM 699 N N . LEU A 1 91 ? -8.334 -10.522 4.012 1.00 88.38 91 LEU A N 1
ATOM 700 C CA . LEU A 1 91 ? -7.813 -11.881 3.907 1.00 88.38 91 LEU A CA 1
ATOM 701 C C . LEU A 1 91 ? -8.172 -12.533 2.568 1.00 88.38 91 LEU A C 1
ATOM 703 O O . LEU A 1 91 ? -7.320 -13.188 1.973 1.00 88.38 91 LEU A O 1
ATOM 707 N N . VAL A 1 92 ? -9.391 -12.312 2.066 1.00 87.88 92 VAL A N 1
ATOM 708 C CA . VAL A 1 92 ? -9.815 -12.715 0.714 1.00 87.88 92 VAL A CA 1
ATOM 709 C C . VAL A 1 92 ? -8.881 -12.096 -0.327 1.00 87.88 92 VAL A C 1
ATOM 711 O O . VAL A 1 92 ? -8.243 -12.825 -1.076 1.00 87.88 92 VAL A O 1
ATOM 714 N N . THR A 1 93 ? -8.682 -10.775 -0.279 1.00 84.50 93 THR A N 1
ATOM 715 C CA . THR A 1 93 ? -7.783 -10.043 -1.192 1.00 84.50 93 THR A CA 1
ATOM 716 C C . THR A 1 93 ? -6.336 -10.542 -1.126 1.00 84.50 93 THR A C 1
ATOM 718 O O . THR A 1 93 ? -5.602 -10.471 -2.105 1.00 84.50 93 THR A O 1
ATOM 721 N N . TRP A 1 94 ? -5.865 -10.996 0.034 1.00 87.19 94 TRP A N 1
ATOM 722 C CA . TRP A 1 94 ? -4.506 -11.526 0.178 1.00 87.19 94 TRP A CA 1
ATOM 723 C C . TRP A 1 94 ? -4.348 -12.953 -0.316 1.00 87.19 94 TRP A C 1
ATOM 725 O O . TRP A 1 94 ? -3.261 -13.313 -0.774 1.00 87.19 94 TRP A O 1
ATOM 735 N N . ARG A 1 95 ? -5.405 -13.754 -0.192 1.00 86.69 95 ARG A N 1
ATOM 736 C CA . ARG A 1 95 ? -5.446 -15.132 -0.672 1.00 86.69 95 ARG A CA 1
ATOM 737 C C . ARG A 1 95 ? -5.646 -15.189 -2.184 1.00 86.69 95 ARG A C 1
ATOM 739 O O . ARG A 1 95 ? -5.092 -16.068 -2.833 1.00 86.69 95 ARG A O 1
ATOM 746 N N . GLU A 1 96 ? -6.423 -14.262 -2.727 1.00 81.62 96 GLU A N 1
ATOM 747 C CA . GLU A 1 96 ? -6.815 -14.232 -4.131 1.00 81.62 96 GLU A CA 1
ATOM 748 C C . GLU A 1 96 ? -5.940 -13.239 -4.912 1.00 81.62 96 GLU A C 1
ATOM 750 O O . GLU A 1 96 ? -5.844 -12.054 -4.594 1.00 81.62 96 GLU A O 1
ATOM 755 N N . GLY A 1 97 ? -5.262 -13.727 -5.953 1.00 79.31 97 GLY A N 1
ATOM 756 C CA . GLY A 1 97 ? -4.399 -12.913 -6.812 1.00 79.31 97 GLY A CA 1
ATOM 757 C C . GLY A 1 97 ? -3.018 -12.592 -6.221 1.00 79.31 97 GLY A C 1
ATOM 758 O O . GLY A 1 97 ? -2.477 -13.306 -5.379 1.00 79.31 97 GLY A O 1
ATOM 759 N N . THR A 1 98 ? -2.393 -11.515 -6.710 1.00 83.56 98 THR A N 1
ATOM 760 C CA . THR A 1 98 ? -0.988 -11.174 -6.398 1.00 83.56 98 THR A CA 1
ATOM 761 C C . THR A 1 98 ? -0.818 -10.252 -5.189 1.00 83.56 98 THR A C 1
ATOM 763 O O . THR A 1 98 ? 0.301 -10.065 -4.714 1.00 83.56 98 THR A O 1
ATOM 766 N N . SER A 1 99 ? -1.903 -9.700 -4.645 1.00 86.94 99 SER A N 1
ATOM 767 C CA . SER A 1 99 ? -1.878 -8.674 -3.593 1.00 86.94 99 SER A CA 1
ATOM 768 C C . SER A 1 99 ? -1.171 -9.124 -2.309 1.00 86.94 99 SER A C 1
ATOM 770 O O . SER A 1 99 ? -0.373 -8.370 -1.750 1.00 86.94 99 SER A O 1
ATOM 772 N N . GLY A 1 100 ? -1.402 -10.361 -1.853 1.00 89.94 100 GLY A N 1
ATOM 773 C CA . GLY A 1 100 ? -0.698 -10.908 -0.688 1.00 89.94 100 GLY A CA 1
ATOM 774 C C . GLY A 1 100 ? 0.802 -11.100 -0.939 1.00 89.94 100 GLY A C 1
ATOM 775 O O . GLY A 1 100 ? 1.623 -10.809 -0.069 1.00 89.94 100 GLY A O 1
ATOM 776 N N . ALA A 1 101 ? 1.176 -11.541 -2.144 1.00 91.06 101 ALA A N 1
ATOM 777 C CA . ALA A 1 101 ? 2.575 -11.706 -2.536 1.00 91.06 101 ALA A CA 1
ATOM 778 C C . ALA A 1 101 ? 3.309 -10.357 -2.636 1.00 91.06 101 ALA A C 1
ATOM 780 O O . ALA A 1 101 ? 4.432 -10.238 -2.147 1.00 91.06 101 ALA A O 1
ATOM 781 N N . VAL A 1 102 ? 2.652 -9.330 -3.189 1.00 92.94 102 VAL A N 1
ATOM 782 C CA . VAL A 1 102 ? 3.162 -7.951 -3.216 1.00 92.94 102 VAL A CA 1
ATOM 783 C C . VAL A 1 102 ? 3.443 -7.452 -1.804 1.00 92.94 102 VAL A C 1
ATOM 785 O O . VAL A 1 102 ? 4.550 -6.998 -1.525 1.00 92.94 102 VAL A O 1
ATOM 788 N N . PHE A 1 103 ? 2.471 -7.574 -0.895 1.00 92.94 103 PHE A N 1
ATOM 789 C CA . PHE A 1 103 ? 2.626 -7.054 0.461 1.00 92.94 103 PHE A CA 1
ATOM 790 C C . PHE A 1 103 ? 3.758 -7.762 1.226 1.00 92.94 103 PHE A C 1
ATOM 792 O O . PHE A 1 103 ? 4.562 -7.099 1.877 1.00 92.94 103 PHE A O 1
ATOM 799 N N . ARG A 1 104 ? 3.899 -9.090 1.079 1.00 94.62 104 ARG A N 1
ATOM 800 C CA . ARG A 1 104 ? 5.040 -9.840 1.641 1.00 94.62 104 ARG A CA 1
ATOM 801 C C . ARG A 1 104 ? 6.385 -9.388 1.068 1.00 94.62 104 ARG A C 1
ATOM 803 O O . ARG A 1 104 ? 7.344 -9.259 1.820 1.00 94.62 104 ARG A O 1
ATOM 810 N N . SER A 1 105 ? 6.458 -9.126 -0.237 1.00 95.44 105 SER A N 1
ATOM 811 C CA . SER A 1 105 ? 7.681 -8.622 -0.874 1.00 95.44 105 SER A CA 1
ATOM 812 C C . SER A 1 105 ? 8.074 -7.242 -0.342 1.00 95.44 105 SER A C 1
ATOM 814 O O . SER A 1 105 ? 9.238 -7.022 -0.018 1.00 95.44 105 SER A O 1
ATOM 816 N N . VAL A 1 106 ? 7.104 -6.339 -0.171 1.00 96.56 106 VAL A N 1
ATOM 817 C CA . VAL A 1 106 ? 7.335 -5.022 0.444 1.00 96.56 106 VAL A CA 1
ATOM 818 C C . VAL A 1 106 ? 7.856 -5.164 1.876 1.00 96.56 106 VAL A C 1
ATOM 820 O O . VAL A 1 106 ? 8.840 -4.515 2.224 1.00 96.56 106 VAL A O 1
ATOM 823 N N . LEU A 1 107 ? 7.249 -6.039 2.688 1.00 96.75 107 LEU A N 1
ATOM 824 C CA . LEU A 1 107 ? 7.698 -6.302 4.061 1.00 96.75 107 LEU A CA 1
ATOM 825 C C . LEU A 1 107 ? 9.135 -6.828 4.116 1.00 96.75 107 LEU A C 1
ATOM 827 O O . LEU A 1 107 ? 9.904 -6.381 4.964 1.00 96.75 107 LEU A O 1
ATOM 831 N N . ALA A 1 108 ? 9.494 -7.746 3.214 1.00 97.31 108 ALA A N 1
ATOM 832 C CA . ALA A 1 108 ? 10.847 -8.284 3.121 1.00 97.31 108 ALA A CA 1
ATOM 833 C C . ALA A 1 108 ? 11.864 -7.190 2.761 1.00 97.31 108 ALA A C 1
ATOM 835 O O . ALA A 1 108 ? 12.898 -7.073 3.413 1.00 97.31 108 ALA A O 1
ATOM 836 N N . LYS A 1 109 ? 11.545 -6.336 1.780 1.00 96.25 109 LYS A N 1
ATOM 837 C CA . LYS A 1 109 ? 12.400 -5.207 1.378 1.00 96.25 109 LYS A CA 1
ATOM 838 C C . LYS A 1 109 ? 12.596 -4.192 2.500 1.00 96.25 109 LYS A C 1
ATOM 840 O O . LYS A 1 109 ? 13.714 -3.745 2.732 1.00 96.25 109 LYS A O 1
ATOM 845 N N . ALA A 1 110 ? 11.535 -3.875 3.238 1.00 97.88 110 ALA A N 1
ATOM 846 C CA . ALA A 1 110 ? 11.580 -2.923 4.345 1.00 97.88 110 ALA A CA 1
ATOM 847 C C . ALA A 1 110 ? 12.535 -3.331 5.487 1.00 97.88 110 ALA A C 1
ATOM 849 O O . ALA A 1 110 ? 12.883 -2.479 6.297 1.00 97.88 110 ALA A O 1
ATOM 850 N N . GLN A 1 111 ? 12.979 -4.593 5.555 1.00 97.50 111 GLN A N 1
ATOM 851 C CA . GLN A 1 111 ? 13.970 -5.032 6.546 1.00 97.50 111 GLN A CA 1
ATOM 852 C C . GLN A 1 111 ? 15.390 -4.521 6.256 1.00 97.50 111 GLN A C 1
ATOM 854 O O . GLN A 1 111 ? 16.198 -4.442 7.175 1.00 97.50 111 GLN A O 1
ATOM 859 N N . GLY A 1 112 ? 15.709 -4.199 4.996 1.00 96.75 112 GLY A N 1
ATOM 860 C CA . GLY A 1 112 ? 17.064 -3.809 4.579 1.00 96.75 112 GLY A CA 1
ATOM 861 C C . GLY A 1 112 ? 17.148 -2.567 3.689 1.00 96.75 112 GLY A C 1
ATOM 862 O O . GLY A 1 112 ? 18.238 -2.041 3.495 1.00 96.75 112 GLY A O 1
ATOM 863 N N . GLU A 1 113 ? 16.024 -2.081 3.156 1.00 97.25 113 GLU A N 1
ATOM 864 C CA . GLU A 1 113 ? 15.952 -0.907 2.278 1.00 97.25 113 GLU A CA 1
ATOM 865 C C . GLU A 1 113 ? 15.237 0.252 3.015 1.00 97.25 113 GLU A C 1
ATOM 867 O O . GLU A 1 113 ? 14.010 0.197 3.181 1.00 97.25 113 GLU A O 1
ATOM 872 N N . PRO A 1 114 ? 15.948 1.315 3.450 1.00 97.56 114 PRO A N 1
ATOM 873 C CA . PRO A 1 114 ? 15.349 2.445 4.170 1.00 97.56 114 PRO A CA 1
ATOM 874 C C . PRO A 1 114 ? 14.205 3.126 3.410 1.00 97.56 114 PRO A C 1
ATOM 876 O O . PRO A 1 114 ? 13.180 3.471 3.999 1.00 97.56 114 PRO A O 1
ATOM 879 N N . GLU A 1 115 ? 14.322 3.271 2.090 1.00 96.06 115 GLU A N 1
ATOM 880 C CA . GLU A 1 115 ? 13.276 3.856 1.249 1.00 96.06 115 GLU A CA 1
ATOM 881 C C . GLU A 1 115 ? 12.042 2.948 1.142 1.00 96.06 115 GLU A C 1
ATOM 883 O O . GLU A 1 115 ? 10.921 3.436 0.976 1.00 96.06 115 GLU A O 1
ATOM 888 N N . ALA A 1 116 ? 12.214 1.626 1.236 1.00 96.81 116 ALA A N 1
ATOM 889 C CA . ALA A 1 116 ? 11.094 0.690 1.287 1.00 96.81 116 ALA A CA 1
ATOM 890 C C . ALA A 1 116 ? 10.387 0.746 2.646 1.00 96.81 116 ALA A C 1
ATOM 892 O O . ALA A 1 116 ? 9.155 0.743 2.690 1.00 96.81 116 ALA A O 1
ATOM 893 N N . LEU A 1 117 ? 11.148 0.858 3.739 1.00 98.12 117 LEU A N 1
ATOM 894 C CA . LEU A 1 117 ? 10.596 1.059 5.077 1.00 98.12 117 LEU A CA 1
ATOM 895 C C . LEU A 1 117 ? 9.809 2.370 5.160 1.00 98.12 117 LEU A C 1
ATOM 897 O O . LEU A 1 117 ? 8.672 2.369 5.626 1.00 98.12 117 LEU A O 1
ATOM 901 N N . ALA A 1 118 ? 10.366 3.470 4.651 1.00 97.06 118 ALA A N 1
ATOM 902 C CA . ALA A 1 118 ? 9.684 4.760 4.610 1.00 97.06 118 ALA A CA 1
ATOM 903 C C . ALA A 1 118 ? 8.364 4.683 3.822 1.00 97.06 118 ALA A C 1
ATOM 905 O O . ALA A 1 118 ? 7.330 5.153 4.302 1.00 97.06 118 ALA A O 1
ATOM 906 N N . ALA A 1 119 ? 8.374 4.030 2.653 1.00 95.81 119 ALA A N 1
ATOM 907 C CA . ALA A 1 119 ? 7.171 3.824 1.849 1.00 95.81 119 ALA A CA 1
ATOM 908 C C . ALA A 1 119 ? 6.116 2.977 2.583 1.00 95.81 119 ALA A C 1
ATOM 910 O O . ALA A 1 119 ? 4.935 3.331 2.594 1.00 95.81 119 ALA A O 1
ATOM 911 N N . LEU A 1 120 ? 6.532 1.892 3.243 1.00 96.12 120 LEU A N 1
ATOM 912 C CA . LEU A 1 120 ? 5.641 1.055 4.045 1.00 96.12 120 LEU A CA 1
ATOM 913 C C . LEU A 1 120 ? 5.045 1.833 5.225 1.00 96.12 120 LEU A C 1
ATOM 915 O O . LEU A 1 120 ? 3.841 1.748 5.456 1.00 96.12 120 LEU A O 1
ATOM 919 N N . CYS A 1 121 ? 5.851 2.611 5.948 1.00 95.94 121 CYS A N 1
ATOM 920 C CA . CYS A 1 121 ? 5.389 3.444 7.057 1.00 95.94 121 CYS A CA 1
ATOM 921 C C . CYS A 1 121 ? 4.350 4.476 6.603 1.00 95.94 121 CYS A C 1
ATOM 923 O O . CYS A 1 121 ? 3.309 4.607 7.249 1.00 95.94 121 CYS A O 1
ATOM 925 N N . ALA A 1 122 ? 4.596 5.155 5.478 1.00 93.25 122 ALA A N 1
ATOM 926 C CA . ALA A 1 122 ? 3.652 6.104 4.892 1.00 93.25 122 ALA A CA 1
ATOM 927 C C . ALA A 1 122 ? 2.330 5.421 4.504 1.00 93.25 122 ALA A C 1
ATOM 929 O O . ALA A 1 122 ? 1.255 5.881 4.890 1.00 93.25 122 ALA A O 1
ATOM 930 N N . TYR A 1 123 ? 2.403 4.270 3.828 1.00 92.00 123 TYR A N 1
ATOM 931 C CA . TYR A 1 123 ? 1.224 3.474 3.488 1.00 92.00 123 TYR A CA 1
ATOM 932 C C . TYR A 1 123 ? 0.452 3.020 4.739 1.00 92.00 123 TYR A C 1
ATOM 934 O O . TYR A 1 123 ? -0.772 3.122 4.785 1.00 92.00 123 TYR A O 1
ATOM 942 N N . MET A 1 124 ? 1.140 2.536 5.778 1.00 91.31 124 MET A N 1
ATOM 943 C CA . MET A 1 124 ? 0.496 2.087 7.017 1.00 91.31 124 MET A CA 1
ATOM 944 C C . MET A 1 124 ? -0.171 3.241 7.768 1.00 91.31 124 MET A C 1
ATOM 946 O O . MET A 1 124 ? -1.261 3.057 8.304 1.00 91.31 124 MET A O 1
ATOM 950 N N . ALA A 1 125 ? 0.445 4.425 7.784 1.00 91.56 125 ALA A N 1
ATOM 951 C CA . ALA A 1 125 ? -0.164 5.620 8.356 1.00 91.56 125 ALA A CA 1
ATOM 952 C C . ALA A 1 125 ? -1.470 5.975 7.633 1.00 91.56 125 ALA A C 1
ATOM 954 O O . ALA A 1 125 ? -2.489 6.156 8.295 1.00 91.56 125 ALA A O 1
ATOM 955 N N . GLU A 1 126 ? -1.472 5.981 6.297 1.00 88.69 126 GLU A N 1
ATOM 956 C CA . GLU A 1 126 ? -2.688 6.200 5.505 1.00 88.69 126 GLU A CA 1
ATOM 957 C C . GLU A 1 126 ? -3.772 5.177 5.846 1.00 88.69 126 GLU A C 1
ATOM 959 O O . GLU A 1 126 ? -4.899 5.528 6.190 1.00 88.69 126 GLU A O 1
ATOM 964 N N . ARG A 1 127 ? -3.406 3.893 5.840 1.00 86.25 127 ARG A N 1
ATOM 965 C CA . ARG A 1 127 ? -4.337 2.801 6.124 1.00 86.25 127 ARG A CA 1
ATOM 966 C C . ARG A 1 127 ? -4.957 2.881 7.507 1.00 86.25 127 ARG A C 1
ATOM 968 O O . ARG A 1 127 ? -6.138 2.568 7.626 1.00 86.25 127 ARG A O 1
ATOM 975 N N . ARG A 1 128 ? -4.189 3.285 8.522 1.00 88.50 128 ARG A N 1
ATOM 976 C CA . ARG A 1 128 ? -4.699 3.488 9.883 1.00 88.50 128 ARG A CA 1
ATOM 977 C C . ARG A 1 128 ? -5.696 4.635 9.949 1.00 88.50 128 ARG A C 1
ATOM 979 O O . ARG A 1 128 ? -6.734 4.468 10.579 1.00 88.50 128 ARG A O 1
ATOM 986 N N . ARG A 1 129 ? -5.442 5.747 9.247 1.00 87.50 129 ARG A N 1
ATOM 987 C CA . ARG A 1 129 ? -6.414 6.851 9.145 1.00 87.50 129 ARG A CA 1
ATOM 988 C C . ARG A 1 129 ? -7.713 6.384 8.496 1.00 87.50 129 ARG A C 1
ATOM 990 O O . ARG A 1 129 ? -8.790 6.657 9.013 1.00 87.50 129 ARG A O 1
ATOM 997 N N . GLU A 1 130 ? -7.620 5.644 7.392 1.00 85.69 130 GLU A N 1
ATOM 998 C CA . GLU A 1 130 ? -8.805 5.154 6.685 1.00 85.69 130 GLU A CA 1
ATOM 999 C C . GLU A 1 130 ? -9.596 4.126 7.521 1.00 85.69 130 GLU A C 1
ATOM 1001 O O . GLU A 1 130 ? -10.816 4.242 7.649 1.00 85.69 130 GLU A O 1
ATOM 1006 N N . SER A 1 131 ? -8.933 3.137 8.143 1.00 86.19 131 SER A N 1
ATOM 1007 C CA . SER A 1 131 ? -9.625 2.133 8.968 1.00 86.19 131 SER A CA 1
ATOM 1008 C C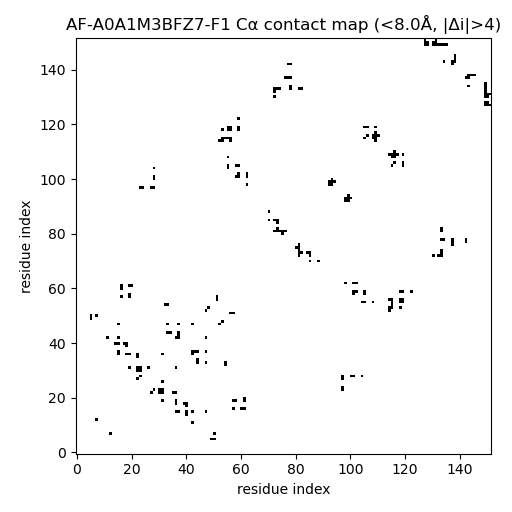 . SER A 1 131 ? -10.082 2.658 10.327 1.00 86.19 131 SER A C 1
ATOM 1010 O O . SER A 1 131 ? -11.050 2.128 10.877 1.00 86.19 131 SER A O 1
ATOM 1012 N N . GLY A 1 132 ? -9.446 3.710 10.847 1.00 90.56 132 GLY A N 1
ATOM 1013 C CA . GLY A 1 132 ? -9.842 4.364 12.092 1.00 90.56 132 GLY A CA 1
ATOM 1014 C C . GLY A 1 132 ? -11.272 4.894 12.059 1.00 90.56 132 GLY A C 1
ATOM 1015 O O . GLY A 1 132 ? -11.943 4.909 13.087 1.00 90.56 132 GLY A O 1
ATOM 1016 N N . GLY A 1 133 ? -11.820 5.178 10.872 1.00 90.81 133 GLY A N 1
ATOM 1017 C CA . GLY A 1 133 ? -13.233 5.522 10.713 1.00 90.81 133 GLY A CA 1
ATOM 1018 C C . GLY A 1 133 ? -14.203 4.480 11.295 1.00 90.81 133 GLY A C 1
ATOM 1019 O O . GLY A 1 133 ? -15.258 4.860 11.800 1.00 90.81 133 GLY A O 1
ATOM 1020 N N . ILE A 1 134 ? -13.856 3.183 11.287 1.00 91.56 134 ILE A N 1
ATOM 1021 C CA . ILE A 1 134 ? -14.675 2.129 11.920 1.00 91.56 134 ILE A CA 1
ATOM 1022 C C . ILE A 1 134 ? -14.730 2.338 13.440 1.00 91.56 134 ILE A C 1
ATOM 1024 O O . ILE A 1 134 ? -15.804 2.286 14.042 1.00 91.56 134 ILE A O 1
ATOM 1028 N N . VAL A 1 135 ? -13.576 2.601 14.058 1.00 92.69 135 VAL A N 1
ATOM 1029 C CA . VAL A 1 135 ? -13.454 2.807 15.507 1.00 92.69 135 VAL A CA 1
ATOM 1030 C C . VAL A 1 135 ? -14.118 4.119 15.920 1.00 92.69 135 VAL A C 1
ATOM 1032 O O . VAL A 1 135 ? -14.893 4.128 16.873 1.00 92.69 135 VAL A O 1
ATOM 1035 N N . ALA A 1 136 ? -13.909 5.196 15.161 1.00 93.06 136 ALA A N 1
ATOM 1036 C CA . ALA A 1 136 ? -14.532 6.492 15.417 1.00 93.06 136 ALA A CA 1
ATOM 1037 C C . ALA A 1 136 ? -16.070 6.402 15.402 1.00 93.06 136 ALA A C 1
ATOM 1039 O O . ALA A 1 136 ? -16.735 6.878 16.322 1.00 93.06 136 ALA A O 1
ATOM 1040 N N . ARG A 1 137 ? -16.662 5.712 14.413 1.00 93.06 137 ARG A N 1
ATOM 1041 C CA . ARG A 1 137 ? -18.119 5.471 14.388 1.00 93.06 137 ARG A CA 1
ATOM 1042 C C . ARG A 1 137 ? -18.590 4.628 15.573 1.00 93.06 137 ARG A C 1
ATOM 1044 O O . ARG A 1 137 ? -19.654 4.884 16.130 1.00 93.06 137 ARG A O 1
ATOM 1051 N N . ALA A 1 138 ? -17.806 3.633 15.979 1.00 93.69 138 ALA A N 1
ATOM 1052 C CA . ALA A 1 138 ? -18.121 2.810 17.140 1.00 93.69 138 ALA A CA 1
ATOM 1053 C C . ALA A 1 138 ? -18.099 3.601 18.459 1.00 93.69 138 ALA A C 1
ATOM 1055 O O . ALA A 1 138 ? -18.930 3.339 19.328 1.00 93.69 138 ALA A O 1
ATOM 1056 N N . GLN A 1 139 ? -17.202 4.581 18.598 1.00 95.31 139 GLN A N 1
ATOM 1057 C CA . GLN A 1 139 ? -17.162 5.484 19.753 1.00 95.31 139 GLN A CA 1
ATOM 1058 C C . GLN A 1 139 ? -18.408 6.365 19.830 1.00 95.31 139 GLN A C 1
ATOM 1060 O O . GLN A 1 139 ? -19.014 6.456 20.893 1.00 95.31 139 GLN A O 1
ATOM 1065 N N . VAL A 1 140 ? -18.854 6.931 18.701 1.00 95.12 140 VAL A N 1
ATOM 1066 C CA . VAL A 1 140 ? -20.114 7.701 18.634 1.00 95.12 140 VAL A CA 1
ATOM 1067 C C . VAL A 1 140 ? -21.313 6.858 19.091 1.00 95.12 140 VAL A C 1
ATOM 1069 O O . VAL A 1 140 ? -22.222 7.370 19.734 1.00 95.12 140 VAL A O 1
ATOM 1072 N N . ARG A 1 141 ? -21.296 5.547 18.818 1.00 95.25 141 ARG A N 1
ATOM 1073 C CA . ARG A 1 141 ? -22.324 4.586 19.260 1.00 95.25 141 ARG A CA 1
ATOM 1074 C C . ARG A 1 141 ? -22.140 4.067 20.694 1.00 95.25 141 ARG A C 1
ATOM 1076 O O . ARG A 1 141 ? -22.912 3.213 21.118 1.00 95.25 141 ARG A O 1
ATOM 1083 N N . GLY A 1 142 ? -21.103 4.496 21.416 1.00 95.88 142 GLY A N 1
ATOM 1084 C CA . GLY A 1 142 ? -20.777 3.996 22.757 1.00 95.88 142 GLY A CA 1
ATOM 1085 C C . GLY A 1 142 ? -20.280 2.543 22.803 1.00 95.88 142 GLY A C 1
ATOM 1086 O O . GLY A 1 142 ? -20.248 1.938 23.869 1.00 95.88 142 GLY A O 1
ATOM 1087 N N . GLN A 1 143 ? -19.895 1.958 21.662 1.00 95.81 143 GLN A N 1
ATOM 1088 C CA . GLN A 1 143 ? -19.428 0.564 21.566 1.00 95.81 143 GLN A CA 1
ATOM 1089 C C . GLN A 1 143 ? -17.931 0.410 21.861 1.00 95.81 143 GLN A C 1
ATOM 1091 O O . GLN A 1 143 ? -17.463 -0.688 22.159 1.00 95.81 143 GLN A O 1
ATOM 1096 N N . VAL A 1 144 ? -17.172 1.500 21.749 1.00 95.25 144 VAL A N 1
ATOM 1097 C CA . VAL A 1 144 ? -15.743 1.573 22.060 1.00 95.25 144 VAL A CA 1
ATOM 1098 C C . VAL A 1 144 ? -15.525 2.760 22.988 1.00 95.25 144 VAL A C 1
ATOM 1100 O O . VAL A 1 144 ? -16.162 3.800 22.827 1.00 95.25 144 VAL A O 1
ATOM 1103 N N . ARG A 1 145 ? -14.631 2.600 23.966 1.00 95.38 145 ARG A N 1
ATOM 1104 C CA . ARG A 1 145 ? -14.323 3.656 24.932 1.00 95.38 145 ARG A CA 1
ATOM 1105 C C . ARG A 1 145 ? -13.634 4.848 24.250 1.00 95.38 145 ARG A C 1
ATOM 1107 O O . ARG A 1 145 ? -12.876 4.670 23.292 1.00 95.38 145 ARG A O 1
ATOM 1114 N N . ALA A 1 146 ? -13.908 6.060 24.726 1.00 92.81 146 ALA A N 1
ATOM 1115 C CA . ALA A 1 146 ? -13.487 7.304 24.0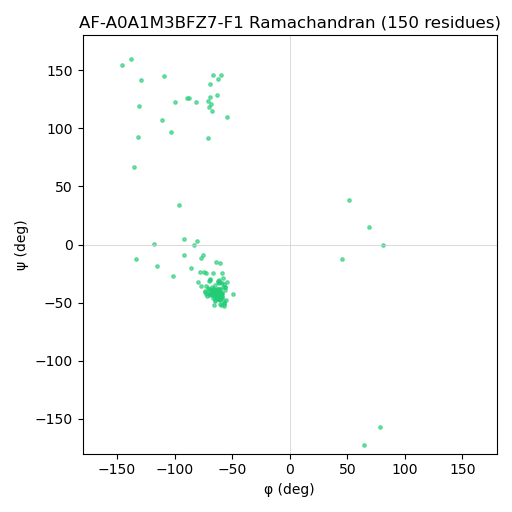75 1.00 92.81 146 ALA A CA 1
ATOM 1116 C C . ALA A 1 146 ? -11.960 7.510 24.070 1.00 92.81 146 ALA A C 1
ATOM 1118 O O . ALA A 1 146 ? -11.427 8.183 23.195 1.00 92.81 146 ALA A O 1
ATOM 1119 N N . GLU A 1 147 ? -11.242 6.902 25.012 1.00 93.12 147 GLU A N 1
ATOM 1120 C CA . GLU A 1 147 ? -9.784 6.984 25.126 1.00 93.12 147 GLU A CA 1
ATOM 1121 C C . GLU A 1 147 ? -9.025 6.105 24.118 1.00 93.12 147 GLU A C 1
ATOM 1123 O O . GLU A 1 147 ? -7.810 6.244 23.964 1.00 93.12 147 GLU A O 1
ATOM 1128 N N . VAL A 1 148 ? -9.715 5.194 23.424 1.00 92.00 148 VAL A N 1
ATOM 1129 C CA . VAL A 1 148 ? -9.102 4.389 22.362 1.00 92.00 148 VAL A CA 1
ATOM 1130 C C . VAL A 1 148 ? -8.816 5.292 21.166 1.00 92.00 148 VAL A C 1
ATOM 1132 O O . VAL A 1 148 ? -9.718 5.920 20.620 1.00 92.00 148 VAL A O 1
ATOM 1135 N N . ARG A 1 149 ? -7.558 5.342 20.725 1.00 90.62 149 ARG A N 1
ATOM 1136 C CA . ARG A 1 149 ? -7.199 6.062 19.498 1.00 90.62 149 ARG A CA 1
ATOM 1137 C C . ARG A 1 149 ? -7.770 5.318 18.288 1.00 90.62 149 ARG A C 1
ATOM 1139 O O . ARG A 1 149 ? -7.506 4.125 18.171 1.00 90.62 149 ARG A O 1
ATOM 1146 N N . PRO A 1 150 ? -8.526 5.963 17.388 1.00 86.69 150 PRO A N 1
ATOM 1147 C CA . PRO A 1 150 ? -9.061 5.280 16.213 1.00 86.69 150 PRO A CA 1
ATOM 1148 C C . PRO A 1 150 ? -7.979 4.741 15.266 1.00 86.69 150 PRO A C 1
ATOM 1150 O O . PRO A 1 150 ? -8.165 3.692 14.654 1.00 86.69 150 PRO A O 1
ATOM 1153 N N . GLU A 1 151 ? -6.838 5.423 15.166 1.00 82.62 151 GLU A N 1
ATOM 1154 C CA . GLU A 1 151 ? -5.766 5.137 14.208 1.00 82.62 151 GLU A CA 1
ATOM 1155 C C . GLU A 1 151 ? -4.630 4.262 14.776 1.00 82.62 151 GLU A C 1
ATOM 1157 O O . GLU A 1 151 ? -3.484 4.495 14.396 1.00 82.62 151 GLU A O 1
ATOM 1162 N N . LEU A 1 152 ? -4.909 3.312 15.687 1.00 63.34 152 LEU A N 1
ATOM 1163 C CA . LEU A 1 152 ? -3.903 2.391 16.275 1.00 63.34 152 LEU A CA 1
ATOM 1164 C C . LEU A 1 152 ? -2.883 1.859 15.256 1.00 63.34 152 LEU A C 1
ATOM 1166 O O . LEU A 1 152 ? -3.312 1.268 14.236 1.00 63.34 152 LEU A O 1
#

pLDDT: mean 88.25, std 12.53, range [34.0, 98.12]

Foldseek 3Di:
DDPPPLDDPVVLLVLLLVQQLVQCQPPNPVRHDLVSSCVRSVHDSVSVCSNQVDSLLSLLVNLVVVVVVQDDQDPPVALVVSVVVRVVSVVVVLVPGRNVVSVVVLVVCLVPPVSSVVSVVVSLQVVLVVQLVSVVSCVVVVNDPPPDRSSD

Solvent-accessible surface area (backbone atoms only — not comparable to full-atom values): 8490 Å² total; per-residue (Å²): 132,84,80,74,69,98,62,77,54,66,69,59,50,51,41,40,44,54,24,40,48,49,41,38,70,76,46,33,72,88,59,52,46,68,66,59,24,20,65,66,41,74,42,56,61,70,62,48,41,75,78,26,80,25,74,39,33,47,52,49,53,48,52,47,59,61,40,69,79,71,63,75,83,53,82,80,86,40,56,69,60,21,52,49,53,50,51,50,53,50,52,49,46,36,71,49,74,62,53,34,56,47,53,52,51,37,57,59,44,32,74,80,34,70,56,22,33,52,36,50,52,54,52,48,53,52,51,23,57,63,57,13,54,49,48,49,54,21,34,78,71,67,76,38,66,83,85,60,69,46,55,110

Secondary structure (DSSP, 8-state):
-----SPPPHHHHHHHHHHHHHHHHHHTTTT--HHHHHHHHT--HHHHHHH-SSHHHHHHHHHHHHHHHH-----SS-HHHHHHHHHHHHHHHHHSSSHHHHHHHHHHHTTT-HHHHHHHHHHHHHHHHHHHHHHHHHHHTTSS-TTS-TT-

Nearest PDB structures (foldseek):
  2id3-assembly1_A  TM=7.783E-01  e=6.066E-06  Streptomyces coelicolor
  2fq4-assembly1_A-2  TM=7.413E-01  e=4.968E-06  Bacillus cereus ATCC 14579
  6el2-assembly1_B  TM=6.086E-01  e=1.708E-03  Sulfolobus acidocaldarius
  5nz1-assembly2_C  TM=5.432E-01  e=1.888E-03  Mycobacterium tuberculosis H37Rv
  5gpa-assembly1_A  TM=5.773E-01  e=4.636E-03  Halalkalibacterium halodurans C-125

Radius of gyration: 17.84 Å; Cα contacts (8 Å, |Δi|>4): 146; chains: 1; bounding box: 41×41×47 Å

Mean predicted aligned error: 5.6 Å

Sequence (152 aa):
RRSIGATRNPASEAAILAAAEAVLVENGIGGFSIEAVARRARAGKPTIYRWWPSQAALLLDVYHSRKRVSFVFPDKGNVRDDLRAYLSSLLVTWREGTSGAVFRSVLAKAQGEPEALAALCAYMAERRRESGGIVARAQVRGQVRAEVRPEL